Protein AF-A0A3D3X3Y8-F1 (afdb_monomer)

Mean predicted aligned error: 11.1 Å

pLDDT: mean 89.83, std 10.14, range [50.97, 98.12]

Secondary structure (DSSP, 8-state):
-------SSSSSTT--GGGT-HHHHHHHHHSPPHHHHHHHHHHHTTSS-HHHHHHHHHHHHHHHHHHHHHHHHS-------TTTTTTTT--PPPGGGGTS-------HHHHHHHHHHHH---TTS---HHHHHHHHHHHHHHHTS---

Foldseek 3Di:
DDDDDDDQDPVDNPDDCCVPVVPVNVVSVVDDDPLVVVVVVCVVVVNDPPVRSVVVVVVVVVVVVVVVVVVVVDDPDPPPPPCCVVCPPDDDDDPVPVVDPDPPDDDLVVVLVVLCVVLDDDPPDDDDPVSVVVSVVSNCCSPPVPPD

Radius of gyration: 33.82 Å; Cα contacts (8 Å, |Δi|>4): 43; chains: 1; bounding box: 67×41×77 Å

Nearest PDB structures (foldseek):
  6r29-assembly1_B  TM=6.544E-01  e=1.318E-04  Mycolicibacterium smegmatis MC2 155
  3zhu-assembly1_D  TM=6.619E-01  e=1.901E-04  Mycolicibacterium smegmatis
  6km9-assembly1_A  TM=6.672E-01  e=3.097E-04  Vibrio vulnificus CMCP6
  2jgd-assembly1_A  TM=7.141E-01  e=1.609E-03  Escherichia coli K-12

Solvent-accessible surface area (backbone atoms only — not comparable to full-atom values): 9504 Å² total; per-residue (Å²): 138,86,84,90,81,83,74,93,54,28,97,48,84,86,45,72,46,55,84,84,40,4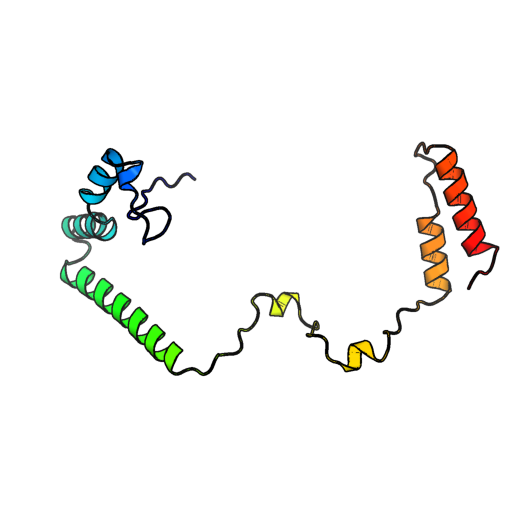4,73,62,50,52,54,56,72,71,48,75,56,67,70,57,57,52,49,52,51,37,38,75,70,68,74,46,54,70,68,56,54,52,50,53,54,50,54,52,50,48,53,53,52,52,52,52,55,51,55,75,71,48,72,83,70,79,75,77,55,93,52,50,77,86,40,65,94,68,74,84,86,56,76,70,66,74,75,53,82,77,93,77,84,74,58,69,67,60,50,52,58,50,50,53,57,76,42,55,76,64,82,95,53,93,68,60,69,71,56,57,52,52,32,52,53,54,43,43,47,67,75,72,57,66,85,117

Structure (mmCIF, N/CA/C/O backbone):
data_AF-A0A3D3X3Y8-F1
#
_entry.id   AF-A0A3D3X3Y8-F1
#
loop_
_atom_site.group_PDB
_atom_site.id
_atom_site.type_symbol
_atom_site.label_atom_id
_atom_site.label_alt_id
_atom_site.label_comp_id
_atom_site.label_asym_id
_atom_site.label_entity_id
_atom_site.label_seq_id
_atom_site.pdbx_PDB_ins_code
_atom_site.Cartn_x
_atom_site.Cartn_y
_atom_site.Cartn_z
_atom_site.occupancy
_atom_site.B_iso_or_equiv
_atom_site.auth_seq_id
_atom_site.auth_comp_id
_atom_site.auth_asym_id
_atom_site.auth_atom_id
_atom_site.pdbx_PDB_model_num
ATOM 1 N N . MET A 1 1 ? -18.508 -0.889 -7.231 1.00 80.31 1 MET A N 1
ATOM 2 C CA . MET A 1 1 ? -19.115 -0.815 -5.887 1.00 80.31 1 MET A CA 1
ATOM 3 C C . MET A 1 1 ? -18.802 0.559 -5.343 1.00 80.31 1 MET A C 1
ATOM 5 O O . MET A 1 1 ? -17.645 0.948 -5.428 1.00 80.31 1 MET A O 1
ATOM 9 N N . ASP A 1 2 ? -19.806 1.286 -4.867 1.00 93.38 2 ASP A N 1
ATOM 10 C CA . ASP A 1 2 ? -19.613 2.575 -4.201 1.00 93.38 2 ASP A CA 1
ATOM 11 C C . ASP A 1 2 ? -19.810 2.375 -2.693 1.00 93.38 2 ASP A C 1
ATOM 13 O O . ASP A 1 2 ? -20.818 1.802 -2.277 1.00 93.38 2 ASP A O 1
ATOM 17 N N . ILE A 1 3 ? -18.817 2.767 -1.891 1.00 94.62 3 ILE A N 1
ATOM 18 C CA . ILE A 1 3 ? -18.868 2.687 -0.428 1.00 94.62 3 ILE A CA 1
ATOM 19 C C . ILE A 1 3 ? -18.909 4.113 0.097 1.00 94.62 3 ILE A C 1
ATOM 21 O O . ILE A 1 3 ? -17.886 4.788 0.211 1.00 94.62 3 ILE A O 1
ATOM 25 N N . VAL A 1 4 ? -20.112 4.556 0.442 1.00 94.56 4 VAL A N 1
ATOM 26 C CA . VAL A 1 4 ? -20.333 5.895 0.977 1.00 94.56 4 VAL A CA 1
ATOM 27 C C . VAL A 1 4 ? -20.021 5.900 2.473 1.00 94.56 4 VAL A C 1
ATOM 29 O O . VAL A 1 4 ? -20.635 5.174 3.254 1.00 94.56 4 VAL A O 1
ATOM 32 N N . GLY A 1 5 ? -19.063 6.733 2.874 1.00 93.75 5 GLY A N 1
ATOM 33 C CA . GLY A 1 5 ? -18.654 6.926 4.264 1.00 93.75 5 GLY A CA 1
ATOM 34 C C . GLY A 1 5 ? -18.495 8.404 4.614 1.00 93.75 5 GLY A C 1
ATOM 35 O O . GLY A 1 5 ? -18.928 9.287 3.877 1.00 93.75 5 GLY A O 1
ATOM 36 N N . TYR A 1 6 ? -17.855 8.682 5.748 1.00 94.94 6 TYR A N 1
ATOM 37 C CA . TYR A 1 6 ? -17.540 10.045 6.172 1.00 94.94 6 TYR A CA 1
ATOM 38 C C . TYR A 1 6 ? -16.132 10.130 6.763 1.00 94.94 6 TYR A C 1
ATOM 40 O O . TYR A 1 6 ? -15.599 9.151 7.286 1.00 94.94 6 TYR A O 1
A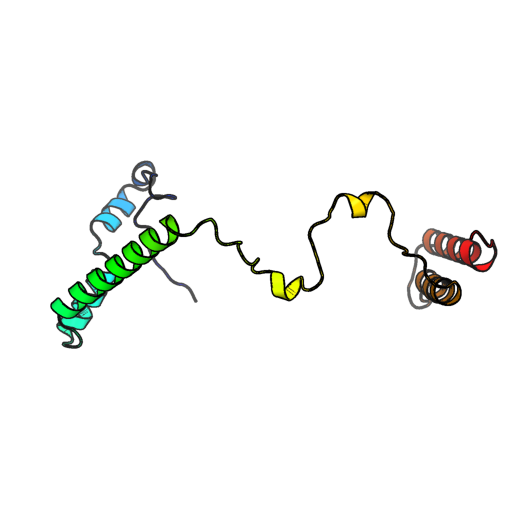TOM 48 N N . ARG A 1 7 ? -15.535 11.325 6.713 1.00 95.06 7 ARG A N 1
ATOM 49 C CA . ARG A 1 7 ? -14.223 11.603 7.303 1.00 95.06 7 ARG A CA 1
ATOM 50 C C . ARG A 1 7 ? -14.407 12.251 8.67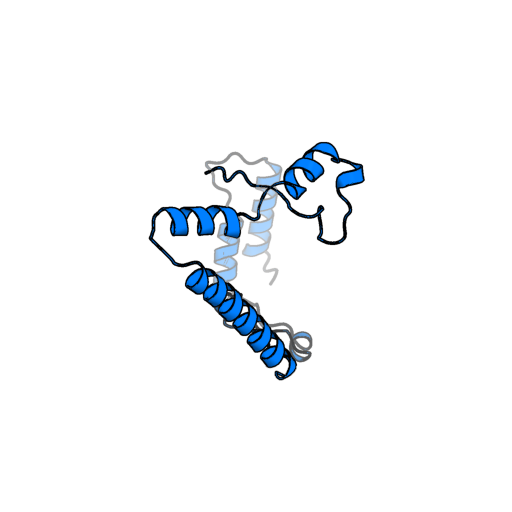1 1.00 95.06 7 ARG A C 1
ATOM 52 O O . ARG A 1 7 ? -14.928 13.357 8.768 1.00 95.06 7 ARG A O 1
ATOM 59 N N . ARG A 1 8 ? -14.012 11.545 9.734 1.00 93.56 8 ARG A N 1
ATOM 60 C CA . ARG A 1 8 ? -14.191 12.013 11.121 1.00 93.56 8 ARG A CA 1
ATOM 61 C C . ARG A 1 8 ? -13.332 13.240 11.447 1.00 93.56 8 ARG A C 1
ATOM 63 O O . ARG A 1 8 ? -13.799 14.128 12.151 1.00 93.56 8 ARG A O 1
ATOM 70 N N . HIS A 1 9 ? -12.104 13.267 10.937 1.00 93.38 9 HIS A N 1
ATOM 71 C CA . HIS A 1 9 ? -11.136 14.352 11.122 1.00 93.38 9 HIS A CA 1
ATOM 72 C C . HIS A 1 9 ? -10.990 15.184 9.837 1.00 93.38 9 HIS A C 1
ATOM 74 O O . HIS A 1 9 ? -11.738 14.968 8.874 1.00 93.38 9 HIS A O 1
ATOM 80 N N . GLY A 1 10 ? -10.092 16.173 9.825 1.00 92.88 10 GLY A N 1
ATOM 81 C CA . GLY A 1 10 ? -9.769 16.956 8.629 1.00 92.88 10 GLY A CA 1
ATOM 82 C C . GLY A 1 10 ? -9.063 16.128 7.547 1.00 92.88 10 GLY A C 1
ATOM 83 O O . GLY A 1 10 ? -9.212 14.908 7.507 1.00 92.88 10 GLY A O 1
ATOM 84 N N . HIS A 1 11 ? -8.366 16.768 6.600 1.00 93.56 11 HIS A N 1
ATOM 85 C CA . HIS A 1 11 ? -7.659 16.013 5.553 1.00 93.56 11 HIS A CA 1
ATOM 86 C C . HIS A 1 11 ? -6.539 15.151 6.147 1.00 93.56 11 HIS A C 1
ATOM 88 O O . HIS A 1 11 ? -6.387 14.003 5.736 1.00 93.56 11 HIS A O 1
ATOM 94 N N . ASN A 1 12 ? -5.877 15.661 7.182 1.00 93.94 12 ASN A N 1
ATOM 95 C CA . ASN A 1 12 ? -5.143 14.886 8.182 1.00 93.94 12 ASN A CA 1
ATOM 96 C C . ASN A 1 12 ? -5.791 15.042 9.581 1.00 93.94 12 ASN A C 1
ATOM 98 O O . ASN A 1 12 ? -6.746 15.804 9.759 1.00 93.94 12 ASN A O 1
ATOM 102 N N . GLU A 1 13 ? -5.293 14.316 10.585 1.00 91.88 13 GLU A N 1
ATOM 103 C CA . GLU A 1 13 ? -5.838 14.327 11.951 1.00 91.88 13 GLU A CA 1
ATOM 104 C C . GLU A 1 13 ? -5.671 15.664 12.693 1.00 91.88 13 GLU A C 1
ATOM 106 O O . GLU A 1 13 ? -6.430 15.928 13.628 1.00 91.88 13 GLU A O 1
ATOM 111 N N . SER A 1 14 ? -4.713 16.498 12.281 1.00 94.44 14 SER A N 1
ATOM 112 C CA . SER A 1 14 ? -4.394 17.794 12.901 1.00 94.44 14 SER A CA 1
ATOM 113 C C . SER A 1 14 ? -5.142 18.971 12.269 1.00 94.44 14 SER A C 1
ATOM 115 O O . SER A 1 14 ? -5.187 20.056 12.848 1.00 94.44 14 SER A O 1
ATOM 117 N N . ASP A 1 15 ? -5.717 18.777 11.083 1.00 95.81 15 ASP A N 1
ATOM 118 C CA . ASP A 1 15 ? -6.467 19.800 10.365 1.00 95.81 15 ASP A CA 1
ATOM 119 C C . ASP A 1 15 ? -7.796 20.118 11.059 1.00 95.81 15 ASP A C 1
ATOM 121 O O . ASP A 1 15 ? -8.507 19.227 11.530 1.00 95.81 15 ASP A O 1
ATOM 125 N N . GLU A 1 16 ? -8.195 21.392 11.007 1.00 95.38 16 GLU A N 1
ATOM 126 C CA . GLU A 1 16 ? -9.503 21.858 11.468 1.00 95.38 16 GLU A CA 1
ATOM 127 C C . GLU A 1 16 ? -10.468 22.055 10.279 1.00 95.38 16 GLU A C 1
ATOM 129 O O . GLU A 1 16 ? -10.439 23.083 9.595 1.00 95.38 16 GLU A O 1
ATOM 134 N N . PRO A 1 17 ? -11.356 21.086 10.003 1.00 94.81 17 PRO A N 1
ATOM 135 C CA . PRO A 1 17 ? -12.222 21.127 8.831 1.00 94.81 17 PRO A CA 1
ATOM 136 C C . PRO A 1 17 ? -13.448 22.033 8.991 1.00 94.81 17 PRO A C 1
ATOM 138 O O . PRO A 1 17 ? -14.110 22.351 7.999 1.00 94.81 17 PRO A O 1
ATOM 141 N N . ARG A 1 18 ? -13.776 22.484 10.211 1.00 95.19 18 ARG A N 1
ATOM 142 C CA . ARG A 1 18 ? -14.915 23.390 10.428 1.00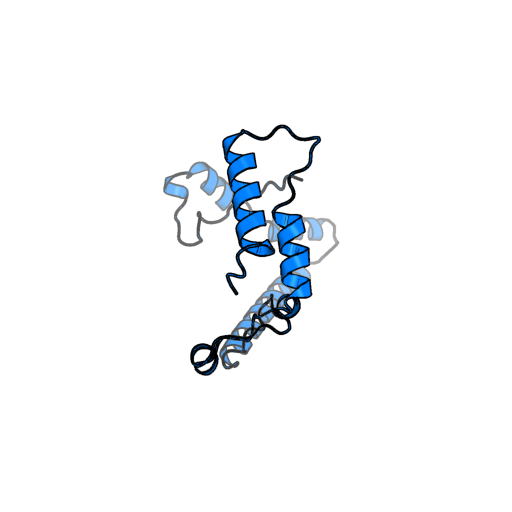 95.19 18 ARG A CA 1
ATOM 143 C C . ARG A 1 18 ? -14.698 24.768 9.807 1.00 95.19 18 ARG A C 1
ATOM 145 O O . ARG A 1 18 ? -15.677 25.476 9.603 1.00 95.19 18 ARG A O 1
ATOM 152 N N . PHE A 1 19 ? -13.463 25.132 9.457 1.00 95.94 19 PHE A N 1
ATOM 153 C CA . PHE A 1 19 ? -13.179 26.377 8.740 1.00 95.94 19 PHE A CA 1
ATOM 154 C C . PHE A 1 19 ? -13.805 26.425 7.344 1.00 95.94 19 PHE A C 1
ATOM 156 O O . PHE A 1 19 ? -14.188 27.498 6.890 1.00 95.94 19 PHE A O 1
ATOM 163 N N . THR A 1 20 ? -13.953 25.279 6.675 1.00 96.38 20 THR A N 1
ATOM 164 C CA . THR A 1 20 ? -14.512 25.208 5.315 1.00 96.38 20 THR A CA 1
ATOM 165 C C . THR A 1 20 ? -15.835 24.449 5.254 1.00 96.38 20 THR A C 1
ATOM 167 O O . THR A 1 20 ? -16.662 24.736 4.391 1.00 96.38 20 THR A O 1
ATOM 170 N N . GLN A 1 21 ? -16.074 23.500 6.168 1.00 96.94 21 GLN A N 1
ATOM 171 C CA . GLN A 1 21 ? -17.262 22.635 6.168 1.00 96.94 21 GLN A CA 1
ATOM 172 C C . GLN A 1 21 ? -17.937 22.528 7.555 1.00 96.94 21 GLN A C 1
ATOM 174 O O . GLN A 1 21 ? -18.154 21.423 8.064 1.00 96.94 21 GLN A O 1
ATOM 179 N N . PRO A 1 22 ? -18.319 23.650 8.196 1.00 96.56 22 PRO A N 1
ATOM 180 C CA . PRO A 1 22 ? -18.793 23.654 9.584 1.00 96.56 22 PRO A CA 1
ATOM 181 C C . PRO A 1 22 ? -20.083 22.851 9.804 1.00 96.56 22 PRO A C 1
ATOM 183 O O . PRO A 1 22 ? -20.203 22.127 10.792 1.00 96.56 22 PRO A O 1
ATOM 186 N N . SER A 1 23 ? -21.051 22.941 8.888 1.00 97.56 23 SER A N 1
ATOM 187 C CA . SER A 1 23 ? -22.349 22.262 9.017 1.00 97.56 23 SER A CA 1
ATOM 188 C C . SER A 1 23 ? -22.233 20.741 8.893 1.00 97.56 23 SER A C 1
ATOM 190 O O . SER A 1 23 ? -22.855 20.008 9.663 1.00 97.56 23 SER A O 1
ATOM 192 N N . LEU A 1 24 ? -21.408 20.265 7.957 1.00 96.81 24 LEU A N 1
ATOM 193 C CA . LEU A 1 24 ? -21.137 18.844 7.768 1.00 96.81 24 LEU A CA 1
ATOM 194 C C . LEU A 1 24 ? -20.431 18.263 8.995 1.00 96.81 24 LEU A C 1
ATOM 196 O O . LEU A 1 24 ? -20.878 17.256 9.540 1.00 96.81 24 LEU A O 1
ATOM 200 N N . TYR A 1 25 ? -19.377 18.925 9.474 1.00 96.75 25 TYR A N 1
ATOM 201 C CA . TYR A 1 25 ? -18.616 18.430 10.620 1.00 96.75 25 TYR A CA 1
ATOM 202 C C . TYR A 1 25 ? -19.383 18.513 11.940 1.00 96.75 25 TYR A C 1
ATOM 204 O O . TYR A 1 25 ? -19.169 17.670 12.807 1.00 96.75 25 TYR A O 1
ATOM 212 N N . LYS A 1 26 ? -20.351 19.433 12.069 1.00 96.56 26 LYS A N 1
ATOM 213 C CA . LYS A 1 26 ? -21.321 19.400 13.171 1.00 96.56 26 LYS A CA 1
ATOM 214 C C . LYS A 1 26 ? -22.135 18.099 13.165 1.00 96.56 26 LYS A C 1
ATOM 216 O O . LYS A 1 26 ? -22.191 17.417 14.182 1.00 96.56 26 LYS A O 1
ATOM 221 N N . ARG A 1 27 ? -22.691 17.707 12.010 1.00 97.00 27 ARG A N 1
ATOM 222 C CA . ARG A 1 27 ? -23.449 16.446 11.869 1.00 97.00 27 ARG A CA 1
ATOM 223 C C . ARG A 1 27 ? -22.577 15.215 12.115 1.00 97.00 27 ARG A C 1
ATOM 225 O O . ARG A 1 27 ? -23.018 14.275 12.763 1.00 97.00 27 ARG A O 1
ATOM 232 N N . ILE A 1 28 ? -21.339 15.221 11.618 1.00 96.00 28 ILE A N 1
ATOM 233 C CA . ILE A 1 28 ? -20.383 14.123 11.834 1.00 96.00 28 ILE A CA 1
ATOM 234 C C . ILE A 1 28 ? -20.030 13.980 13.321 1.00 96.00 28 ILE A C 1
ATOM 236 O O . ILE A 1 28 ? -19.931 12.857 13.808 1.00 96.00 28 ILE A O 1
ATOM 240 N N . ALA A 1 29 ? -19.857 15.089 14.048 1.00 93.81 29 ALA A N 1
ATOM 241 C CA . ALA A 1 29 ? -19.552 15.068 15.479 1.00 93.81 29 ALA A CA 1
ATOM 242 C C . ALA A 1 29 ? -20.710 14.511 16.327 1.00 93.81 29 ALA A C 1
ATOM 244 O O . ALA A 1 29 ? -20.467 13.827 17.320 1.00 93.81 29 ALA A O 1
ATOM 245 N N . GLU A 1 30 ? -21.954 14.776 15.921 1.00 95.69 30 GLU A N 1
ATOM 246 C CA . GLU A 1 30 ? -23.166 14.237 16.553 1.00 95.69 30 GLU A CA 1
ATOM 247 C C . GLU A 1 30 ? -23.416 12.760 16.180 1.00 95.69 30 GLU A C 1
ATOM 249 O O . GLU A 1 30 ? -24.076 12.032 16.925 1.00 95.69 30 GLU A O 1
ATOM 254 N N . HIS A 1 31 ? -22.871 12.288 15.053 1.00 95.38 31 HIS A N 1
ATOM 255 C CA . HIS A 1 31 ? -23.062 10.918 14.583 1.00 95.38 31 HIS A CA 1
ATOM 256 C C . HIS A 1 31 ? -22.263 9.903 15.431 1.00 95.38 31 HIS A C 1
ATOM 258 O O . HIS A 1 31 ? -21.035 10.011 15.548 1.00 95.38 31 HIS A O 1
ATOM 264 N N . PRO A 1 32 ? -22.902 8.852 15.986 1.00 94.81 32 PRO A N 1
ATOM 265 C CA . PRO A 1 32 ? -22.193 7.821 16.736 1.00 94.81 32 PRO A CA 1
ATOM 266 C C . PRO A 1 32 ? -21.133 7.099 15.888 1.00 94.81 32 PRO A C 1
ATOM 268 O O . PRO A 1 32 ? -21.278 6.928 14.679 1.00 94.81 32 PRO A O 1
ATOM 271 N N . ASN A 1 33 ? -20.055 6.636 16.527 1.00 93.00 33 ASN A N 1
ATOM 272 C CA . ASN A 1 33 ? -19.025 5.841 15.850 1.00 93.00 33 ASN A CA 1
ATOM 273 C C . ASN A 1 33 ? -19.655 4.575 15.213 1.00 93.00 33 ASN A C 1
ATOM 275 O O . ASN A 1 33 ? -20.446 3.924 15.901 1.00 93.00 33 ASN A O 1
ATOM 279 N N . PRO A 1 34 ? -19.294 4.177 13.974 1.00 95.06 34 PRO A N 1
ATOM 280 C CA . PRO A 1 34 ? -19.858 2.995 13.319 1.00 95.06 34 PRO A CA 1
ATOM 281 C C . PRO A 1 34 ? -19.729 1.710 14.146 1.00 95.06 34 PRO A C 1
ATOM 283 O O . PRO A 1 34 ? -20.661 0.910 14.166 1.00 95.06 34 PRO A O 1
ATOM 286 N N . LEU A 1 35 ? -18.635 1.551 14.907 1.00 95.19 35 LEU A N 1
ATOM 287 C CA . LEU A 1 35 ? -18.465 0.445 15.854 1.00 95.19 35 LEU A CA 1
ATOM 288 C C . LEU A 1 35 ? -19.601 0.411 16.880 1.00 95.19 35 LEU A C 1
ATOM 290 O O . LEU A 1 35 ? -20.150 -0.652 17.141 1.00 95.19 35 LEU A O 1
ATOM 294 N N . LYS A 1 36 ? -19.968 1.573 17.436 1.00 94.94 36 LYS A N 1
ATOM 295 C CA . LYS A 1 36 ? -21.057 1.702 18.413 1.00 94.94 36 LYS A CA 1
ATOM 296 C C . LYS A 1 36 ? -22.416 1.441 17.768 1.00 94.94 36 LYS A C 1
ATOM 298 O O . LYS A 1 36 ? -23.220 0.728 18.352 1.00 94.94 36 LYS A O 1
ATOM 303 N N . VAL A 1 37 ? -22.666 1.993 16.577 1.00 96.81 37 VAL A N 1
ATOM 304 C CA . VAL A 1 37 ? -23.934 1.791 15.852 1.00 96.81 37 VAL A CA 1
ATOM 305 C C . VAL A 1 37 ? -24.169 0.303 15.597 1.00 96.81 37 VAL A C 1
ATOM 307 O O . VAL A 1 37 ? -25.231 -0.230 15.917 1.00 96.81 37 VAL A O 1
ATOM 310 N N . TYR A 1 38 ? -23.162 -0.384 15.058 1.00 97.31 38 TYR A N 1
ATOM 311 C CA . TYR A 1 38 ? -23.303 -1.786 14.690 1.00 97.31 38 TYR A CA 1
ATOM 312 C C . TYR A 1 38 ? -23.294 -2.717 15.906 1.00 97.31 38 TYR A C 1
ATOM 314 O O . TYR A 1 38 ? -24.085 -3.657 15.961 1.00 97.31 38 TYR A O 1
ATOM 322 N N . SER A 1 39 ? -22.471 -2.440 16.923 1.00 97.25 39 SER A N 1
ATOM 323 C CA . SER A 1 39 ? -22.465 -3.251 18.143 1.00 97.25 39 SER A CA 1
ATOM 324 C C . SER A 1 39 ? -23.790 -3.162 18.898 1.00 97.25 39 SER A C 1
ATOM 326 O O . SER A 1 39 ? -24.318 -4.192 19.307 1.00 97.25 39 SER A O 1
ATOM 328 N N . GLN A 1 40 ? -24.384 -1.968 19.009 1.00 97.25 40 GLN A N 1
ATOM 329 C CA . GLN A 1 40 ? -25.709 -1.791 19.608 1.00 97.25 40 GLN A CA 1
ATOM 330 C C . GLN A 1 40 ? -26.776 -2.589 18.866 1.00 97.25 40 GLN A C 1
ATOM 332 O O . GLN A 1 40 ? -27.608 -3.229 19.507 1.00 97.25 40 GLN A O 1
ATOM 337 N N . ARG A 1 41 ? -26.727 -2.606 17.528 1.00 97.94 41 ARG A N 1
ATOM 338 C CA . ARG A 1 41 ? -27.647 -3.417 16.732 1.00 97.94 41 ARG A CA 1
ATOM 339 C C . ARG A 1 41 ? -27.507 -4.908 17.044 1.00 97.94 41 ARG A C 1
ATOM 341 O O . ARG A 1 41 ? -28.507 -5.571 17.289 1.00 97.94 41 ARG A O 1
ATOM 348 N N . LEU A 1 42 ? -26.282 -5.427 17.090 1.00 97.81 42 LEU A N 1
ATOM 349 C CA . LEU A 1 42 ? -26.039 -6.841 17.392 1.00 97.81 42 LEU A CA 1
ATOM 350 C C . LEU A 1 42 ? -26.441 -7.227 18.823 1.00 97.81 42 LEU A C 1
ATOM 352 O O . LEU A 1 42 ? -26.890 -8.352 19.042 1.00 97.81 42 LEU A O 1
ATOM 356 N N . ILE A 1 43 ? -26.300 -6.309 19.783 1.00 97.62 43 ILE A N 1
ATOM 357 C CA . ILE A 1 43 ? -26.761 -6.505 21.164 1.00 97.62 43 ILE A CA 1
ATOM 358 C C . ILE A 1 43 ? -28.291 -6.566 21.214 1.00 97.62 43 ILE A C 1
ATOM 360 O O . ILE A 1 43 ? -28.842 -7.465 21.845 1.00 97.62 43 ILE A O 1
ATOM 364 N N . GLN A 1 44 ? -28.981 -5.657 20.517 1.00 97.31 44 GLN A N 1
ATOM 365 C CA . GLN A 1 44 ? -30.447 -5.669 20.410 1.00 97.31 44 GLN A CA 1
ATOM 366 C C . GLN A 1 44 ? -30.965 -6.954 19.757 1.00 97.31 44 GLN A C 1
ATOM 368 O O . GLN A 1 44 ? -31.967 -7.507 20.198 1.00 97.31 44 GLN A O 1
ATOM 373 N N . ASP A 1 45 ? -30.247 -7.458 18.754 1.00 97.50 45 ASP A N 1
ATOM 374 C CA . ASP A 1 45 ? -30.561 -8.718 18.078 1.00 97.50 45 ASP A CA 1
ATOM 375 C C . ASP A 1 45 ? -30.144 -9.961 18.906 1.00 97.50 45 ASP A C 1
ATOM 377 O O . ASP A 1 45 ? -30.258 -11.091 18.427 1.00 97.50 45 ASP A O 1
ATOM 381 N N . GLY A 1 46 ? -29.625 -9.778 20.131 1.00 96.25 46 GLY A N 1
ATOM 382 C CA . GLY A 1 46 ? -29.220 -10.852 21.045 1.00 96.25 46 GLY A CA 1
ATOM 383 C C . GLY A 1 46 ? -28.013 -11.671 20.573 1.00 96.25 46 GLY A C 1
ATOM 384 O O . GLY A 1 46 ? -27.786 -12.776 21.059 1.00 96.25 46 GLY A O 1
ATOM 385 N N . ARG A 1 47 ? -27.245 -11.164 19.599 1.00 97.50 47 ARG A N 1
ATOM 386 C CA . ARG A 1 47 ? -26.130 -11.888 18.965 1.00 97.50 47 ARG A CA 1
ATOM 387 C C . ARG A 1 47 ? -24.838 -11.814 19.767 1.00 97.50 47 ARG A C 1
ATOM 389 O O . ARG A 1 47 ? -24.040 -12.745 19.710 1.00 97.50 47 ARG A O 1
ATOM 396 N N . ILE A 1 48 ? -24.620 -10.708 20.472 1.00 96.69 48 ILE A N 1
ATOM 397 C CA . ILE A 1 48 ? -23.439 -10.466 21.309 1.00 96.69 48 ILE A CA 1
ATOM 398 C C . ILE A 1 48 ? -23.850 -9.721 22.580 1.00 96.69 48 ILE A C 1
ATOM 400 O O . ILE A 1 48 ? -24.862 -9.024 22.594 1.00 96.69 48 ILE A O 1
ATOM 404 N N . SER A 1 49 ? -23.049 -9.829 23.638 1.00 97.06 49 SER A N 1
ATOM 405 C CA . SER A 1 49 ? -23.225 -9.033 24.855 1.00 97.06 49 SER A CA 1
ATOM 406 C C . SER A 1 49 ? -22.376 -7.761 24.820 1.00 97.06 49 SER A C 1
ATOM 408 O O . SER A 1 49 ? -21.360 -7.688 24.126 1.00 97.06 49 SER A O 1
ATOM 410 N N . GLU A 1 50 ? -22.751 -6.764 25.618 1.00 96.06 50 GLU A N 1
ATOM 411 C CA . GLU A 1 50 ? -21.948 -5.548 25.789 1.00 96.06 50 GLU A CA 1
ATOM 412 C C . GLU A 1 50 ? -20.543 -5.856 26.335 1.00 96.06 50 GLU A C 1
ATOM 414 O O . GLU A 1 50 ? -19.552 -5.327 25.832 1.00 96.06 50 GLU A O 1
ATOM 419 N N . ALA A 1 51 ? -20.441 -6.795 27.283 1.00 97.19 51 ALA A N 1
ATOM 420 C CA . ALA A 1 51 ? -19.163 -7.257 27.824 1.00 97.19 51 ALA A CA 1
ATOM 421 C C . ALA A 1 51 ? -18.255 -7.876 26.745 1.00 97.19 51 ALA A C 1
ATOM 423 O O . ALA A 1 51 ? -17.044 -7.663 26.757 1.00 97.19 51 ALA A O 1
ATOM 424 N N . ALA A 1 52 ? -18.825 -8.603 25.775 1.00 96.62 52 ALA A N 1
ATOM 425 C CA . ALA A 1 52 ? -18.055 -9.158 24.663 1.00 96.62 52 ALA A CA 1
ATOM 426 C C . ALA A 1 52 ? -17.474 -8.054 23.762 1.00 96.62 52 ALA A C 1
ATOM 428 O O . ALA A 1 52 ? -16.325 -8.150 23.335 1.00 96.62 52 ALA A O 1
ATOM 429 N N . VAL A 1 53 ? -18.236 -6.985 23.507 1.00 96.88 53 VAL A N 1
ATOM 430 C CA . VAL A 1 53 ? -17.771 -5.830 22.718 1.00 96.88 53 VAL A CA 1
ATOM 431 C C . VAL A 1 53 ? -16.638 -5.096 23.433 1.00 96.88 53 VAL A C 1
ATOM 433 O O . VAL A 1 53 ? -15.637 -4.761 22.802 1.00 96.88 53 VAL A O 1
ATOM 436 N N . GLN A 1 54 ? -16.771 -4.863 24.742 1.00 96.94 54 GLN A N 1
ATOM 437 C CA . GLN A 1 54 ? -15.729 -4.215 25.546 1.00 96.94 54 GLN A CA 1
ATOM 438 C C . GLN A 1 54 ? -14.433 -5.027 25.523 1.00 96.94 54 GLN A C 1
ATOM 440 O O . GLN A 1 54 ? -13.380 -4.484 25.186 1.00 96.94 54 GLN A O 1
ATOM 445 N N . LYS A 1 55 ? -14.533 -6.343 25.745 1.00 97.69 55 LYS A N 1
ATOM 446 C CA . LYS A 1 55 ? -13.388 -7.254 25.683 1.00 97.69 55 LYS A CA 1
ATOM 447 C C . LYS A 1 55 ? -12.692 -7.228 24.319 1.00 97.69 55 LYS A C 1
ATOM 449 O O . LYS A 1 55 ? -11.473 -7.142 24.268 1.00 97.69 55 LYS A O 1
ATOM 454 N N . LEU A 1 56 ? -13.443 -7.222 23.212 1.00 96.94 56 LEU A N 1
ATOM 455 C CA . LEU A 1 56 ? -12.865 -7.119 21.863 1.00 96.94 56 LEU A CA 1
ATOM 456 C C . LEU A 1 56 ? -12.041 -5.836 21.673 1.00 96.94 56 LEU A C 1
ATOM 458 O O . LEU A 1 56 ? -10.966 -5.871 21.075 1.00 96.94 56 LEU A O 1
ATOM 462 N N . VAL A 1 57 ? -12.535 -4.700 22.174 1.00 96.94 57 VAL A N 1
ATOM 463 C CA . VAL A 1 57 ? -11.821 -3.417 22.088 1.00 96.94 57 VAL A CA 1
ATOM 464 C C . VAL A 1 57 ? -10.563 -3.427 22.957 1.00 96.94 57 VAL A C 1
ATOM 466 O O . VAL A 1 57 ? -9.526 -2.917 22.531 1.00 96.94 57 VAL A O 1
ATOM 469 N N . GLU A 1 58 ? -10.642 -3.990 24.161 1.00 98.06 58 GLU A N 1
ATOM 470 C CA . GLU A 1 58 ? -9.502 -4.131 25.071 1.00 98.06 58 GLU A CA 1
ATOM 471 C C . GLU A 1 58 ? -8.422 -5.042 24.489 1.00 98.06 58 GLU A C 1
ATOM 473 O O . GLU A 1 58 ? -7.262 -4.637 24.420 1.00 98.06 58 GLU A O 1
ATOM 478 N N . ASP A 1 59 ? -8.807 -6.217 23.990 1.00 98.12 59 ASP A N 1
ATOM 479 C CA . ASP A 1 59 ? -7.899 -7.175 23.360 1.00 98.12 59 ASP A CA 1
ATOM 480 C C . ASP A 1 59 ? -7.206 -6.549 22.140 1.00 98.12 59 ASP A C 1
ATOM 482 O O . ASP A 1 59 ? -5.990 -6.672 21.984 1.00 98.12 59 ASP A O 1
ATOM 486 N N . PHE A 1 60 ? -7.939 -5.801 21.306 1.00 97.88 60 PHE A N 1
ATOM 487 C CA . PHE A 1 60 ? -7.353 -5.111 20.156 1.00 97.88 60 PHE A CA 1
ATOM 488 C C . PHE A 1 60 ? -6.356 -4.020 20.573 1.00 97.88 60 PHE A C 1
ATOM 490 O O . PHE A 1 60 ? -5.254 -3.940 20.030 1.00 97.88 60 PHE A O 1
ATOM 497 N N . LYS A 1 61 ? -6.696 -3.198 21.574 1.00 97.81 61 LYS A N 1
ATOM 498 C CA . LYS A 1 61 ? -5.769 -2.187 22.108 1.00 97.81 61 LYS A CA 1
ATOM 499 C C . LYS A 1 61 ? -4.523 -2.829 22.707 1.00 97.81 61 LYS A C 1
ATOM 501 O O . LYS A 1 61 ? -3.421 -2.347 22.458 1.00 97.81 61 LYS A O 1
ATOM 506 N N . LYS A 1 62 ? -4.688 -3.928 23.443 1.00 98.12 62 LYS A N 1
ATOM 507 C CA . LYS A 1 62 ? -3.582 -4.700 24.009 1.00 98.12 62 LYS A CA 1
ATOM 508 C C . LYS A 1 62 ? -2.650 -5.211 22.910 1.00 98.12 62 LYS A C 1
ATOM 510 O O . LYS A 1 62 ? -1.449 -4.990 23.008 1.00 98.12 62 LYS A O 1
ATOM 515 N N . GLN A 1 63 ? -3.192 -5.777 21.830 1.00 97.88 63 GLN A N 1
ATOM 516 C CA . GLN A 1 63 ? -2.395 -6.210 20.676 1.00 97.88 63 GLN A CA 1
ATOM 517 C C . GLN A 1 63 ? -1.600 -5.058 20.044 1.00 97.88 63 GLN A C 1
ATOM 519 O O . GLN A 1 63 ? -0.436 -5.241 19.685 1.00 97.88 63 GLN A O 1
ATOM 524 N N . LEU A 1 64 ? -2.198 -3.868 19.908 1.00 97.56 64 LEU A N 1
ATOM 525 C CA . LEU A 1 64 ? -1.495 -2.688 19.391 1.00 97.56 64 LEU A CA 1
ATOM 526 C C . LEU A 1 64 ? -0.355 -2.255 20.324 1.00 97.56 64 LEU A C 1
ATOM 528 O O . LEU A 1 64 ? 0.748 -1.981 19.852 1.00 97.56 64 LEU A O 1
ATOM 532 N N . SER A 1 65 ? -0.594 -2.230 21.637 1.00 96.38 65 SER A N 1
ATOM 533 C CA . SER A 1 65 ? 0.425 -1.890 22.636 1.00 96.38 65 SER A CA 1
ATOM 534 C C . SER A 1 65 ? 1.571 -2.901 22.668 1.00 96.38 65 SER A C 1
ATOM 536 O O . SER A 1 65 ? 2.732 -2.502 22.679 1.00 96.38 65 SER A O 1
ATOM 538 N N . GLU A 1 66 ? 1.270 -4.198 22.629 1.00 96.06 66 GLU A N 1
ATOM 539 C CA . GLU A 1 66 ? 2.278 -5.263 22.603 1.00 96.06 66 GLU A CA 1
ATOM 540 C C . GLU A 1 66 ? 3.170 -5.170 21.360 1.00 96.06 66 GLU A C 1
ATOM 542 O O . GLU A 1 66 ? 4.391 -5.269 21.474 1.00 96.06 66 GLU A O 1
ATOM 547 N N . ARG A 1 67 ? 2.583 -4.906 20.183 1.00 92.81 67 ARG A N 1
ATOM 548 C CA . ARG A 1 67 ? 3.336 -4.712 18.930 1.00 92.81 67 ARG A CA 1
ATOM 549 C C . ARG A 1 67 ? 4.181 -3.438 18.936 1.00 92.81 67 ARG A C 1
ATOM 551 O O . ARG A 1 67 ? 5.290 -3.425 18.401 1.00 92.81 67 ARG A O 1
ATOM 558 N N . LEU A 1 68 ? 3.680 -2.361 19.538 1.00 92.94 68 LEU A N 1
ATOM 559 C CA . LEU A 1 68 ? 4.458 -1.135 19.705 1.00 92.94 68 LEU A CA 1
ATOM 560 C C . LEU A 1 68 ? 5.681 -1.388 20.598 1.00 92.94 68 LEU A C 1
ATOM 562 O O . LEU A 1 68 ? 6.795 -1.008 20.242 1.00 92.94 68 LEU A O 1
ATOM 566 N N . GLU A 1 69 ? 5.491 -2.071 21.728 1.00 92.94 69 GLU A N 1
ATOM 567 C CA . GLU A 1 69 ? 6.580 -2.426 22.642 1.00 92.94 69 GLU A CA 1
ATOM 568 C C . GLU A 1 69 ? 7.573 -3.420 22.028 1.00 92.94 69 GLU A C 1
ATOM 57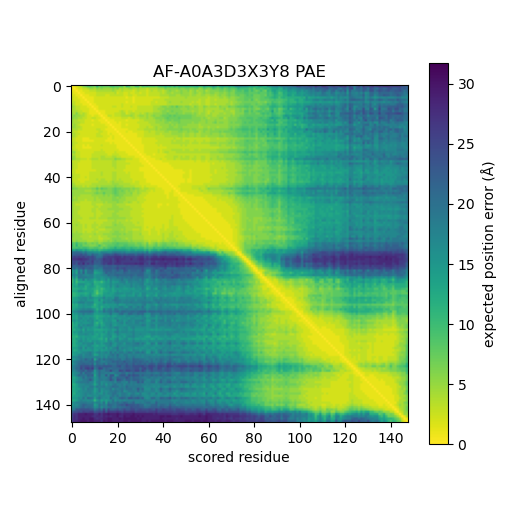0 O O . GLU A 1 69 ? 8.776 -3.285 22.248 1.00 92.94 69 GLU A O 1
ATOM 575 N N . SER A 1 70 ? 7.118 -4.387 21.223 1.00 88.50 70 SER A N 1
ATOM 576 C CA . SER A 1 70 ? 8.029 -5.303 20.525 1.00 88.50 70 SER A CA 1
ATOM 577 C C . SER A 1 70 ? 8.907 -4.570 19.513 1.00 88.50 70 SER A C 1
ATOM 579 O O . SER A 1 70 ? 10.097 -4.855 19.423 1.00 88.50 70 SER A O 1
ATOM 581 N N . THR A 1 71 ? 8.345 -3.589 18.801 1.00 85.56 71 THR A N 1
ATOM 582 C CA . THR A 1 71 ? 9.078 -2.798 17.799 1.00 85.56 71 THR A CA 1
ATOM 583 C C . THR A 1 71 ? 10.175 -1.953 18.444 1.00 85.56 71 THR A C 1
ATOM 585 O O . THR A 1 71 ? 11.272 -1.872 17.910 1.00 85.56 71 THR A O 1
ATOM 588 N N . LYS A 1 72 ? 9.931 -1.379 19.631 1.00 84.38 72 LYS A N 1
ATOM 589 C CA . LYS A 1 72 ? 10.957 -0.627 20.382 1.00 84.38 72 LYS A CA 1
ATOM 590 C C . LYS A 1 72 ? 12.153 -1.485 20.806 1.00 84.38 72 LYS A C 1
ATOM 592 O O . LYS A 1 72 ? 13.229 -0.946 21.036 1.00 84.38 72 LYS A O 1
ATOM 597 N N . LYS A 1 73 ? 11.948 -2.795 20.975 1.00 81.50 73 LYS A N 1
ATOM 598 C CA . LYS A 1 73 ? 12.972 -3.751 21.428 1.00 81.50 73 LYS A CA 1
ATOM 599 C C . LYS A 1 73 ? 13.727 -4.413 20.278 1.00 81.50 73 LYS A C 1
ATOM 601 O O . LYS A 1 73 ? 14.748 -5.045 20.524 1.00 81.50 73 LYS A O 1
ATOM 606 N N . GLN A 1 74 ? 13.220 -4.313 19.053 1.00 73.38 74 GLN A N 1
ATOM 607 C CA . GLN A 1 74 ? 13.921 -4.794 17.873 1.00 73.38 74 GLN A CA 1
ATOM 608 C C . GLN A 1 74 ? 14.881 -3.710 17.384 1.00 73.38 74 GLN A C 1
ATOM 610 O O . GLN A 1 74 ? 14.461 -2.605 17.047 1.00 73.38 74 GLN A O 1
ATOM 615 N N . GLU A 1 75 ? 16.171 -4.038 17.303 1.00 66.94 75 GLU A N 1
ATOM 616 C CA . GLU A 1 75 ? 17.063 -3.314 16.399 1.00 66.94 75 GLU A CA 1
ATOM 617 C C . GLU A 1 75 ? 16.507 -3.459 14.983 1.00 66.94 75 GLU A C 1
ATOM 619 O O . GLU A 1 75 ? 16.009 -4.533 14.638 1.00 66.94 75 GLU A O 1
ATOM 624 N N . ILE A 1 76 ? 16.525 -2.360 14.222 1.00 63.75 76 ILE A N 1
ATOM 625 C CA . ILE A 1 76 ? 15.922 -2.204 12.891 1.00 63.75 76 ILE A CA 1
ATOM 626 C C . ILE A 1 76 ? 16.037 -3.517 12.113 1.00 63.75 76 ILE A C 1
ATOM 628 O O . ILE A 1 76 ? 17.096 -3.868 11.594 1.00 63.75 76 ILE A O 1
ATOM 632 N N . SER A 1 77 ? 14.935 -4.268 12.074 1.00 55.88 77 SER A N 1
ATOM 633 C CA . SER A 1 77 ? 14.857 -5.489 11.290 1.00 55.88 77 SER A CA 1
ATOM 634 C C . SER A 1 77 ? 15.037 -5.067 9.843 1.00 55.88 77 SER A C 1
ATOM 636 O O . SER A 1 77 ? 14.299 -4.205 9.361 1.00 55.88 77 SER A O 1
ATOM 638 N N . ALA A 1 78 ? 16.058 -5.626 9.188 1.00 60.34 78 ALA A N 1
ATOM 639 C CA . ALA A 1 78 ? 16.283 -5.450 7.766 1.00 60.34 78 ALA A CA 1
ATOM 640 C C . ALA A 1 78 ? 14.948 -5.675 7.055 1.00 60.34 78 ALA A C 1
ATOM 642 O O . ALA A 1 78 ? 14.409 -6.783 7.068 1.00 60.34 78 ALA A O 1
ATOM 643 N N . SER A 1 79 ? 14.376 -4.597 6.519 1.00 59.72 79 SER A N 1
ATOM 644 C CA . SER A 1 79 ? 13.134 -4.669 5.774 1.00 59.72 79 SER A CA 1
ATOM 645 C C . SER A 1 79 ? 13.408 -5.543 4.561 1.00 59.72 79 SER A C 1
ATOM 647 O O . SER A 1 79 ? 14.097 -5.114 3.633 1.00 59.72 79 SER A O 1
ATOM 649 N N . THR A 1 80 ? 12.905 -6.770 4.577 1.00 61.06 80 THR A N 1
ATOM 650 C CA . THR A 1 80 ? 12.821 -7.581 3.371 1.00 61.06 80 THR A CA 1
ATOM 651 C C . THR A 1 80 ? 11.963 -6.792 2.395 1.00 61.06 80 THR A C 1
ATOM 653 O O . THR A 1 80 ? 10.828 -6.401 2.689 1.00 61.06 80 THR A O 1
ATOM 656 N N . SER A 1 81 ? 12.574 -6.404 1.279 1.00 66.81 81 SER A N 1
ATOM 657 C CA . SER A 1 81 ? 11.902 -5.589 0.278 1.00 66.81 81 SER A CA 1
ATOM 658 C C . SER A 1 81 ? 10.701 -6.379 -0.222 1.00 66.81 81 SER A C 1
ATOM 660 O O . SER A 1 81 ? 10.835 -7.539 -0.597 1.00 66.81 81 SER A O 1
ATOM 662 N N . PHE A 1 82 ? 9.525 -5.759 -0.297 1.00 68.12 82 PHE A N 1
ATOM 663 C CA . PHE A 1 82 ? 8.350 -6.397 -0.902 1.00 68.12 82 PHE A CA 1
ATOM 664 C C . PHE A 1 82 ? 8.636 -6.924 -2.328 1.00 68.12 82 PHE A C 1
ATOM 666 O O . PHE A 1 82 ? 7.972 -7.837 -2.811 1.00 68.12 82 PHE A O 1
ATOM 673 N N . LEU A 1 83 ? 9.652 -6.367 -2.996 1.00 69.75 83 LEU A N 1
ATOM 674 C CA . LEU A 1 83 ? 10.080 -6.737 -4.342 1.00 69.75 83 LEU A CA 1
ATOM 675 C C . LEU A 1 83 ? 11.121 -7.863 -4.390 1.00 69.75 83 LEU A C 1
ATOM 677 O O . LEU A 1 83 ? 11.471 -8.288 -5.485 1.00 69.75 83 LEU A O 1
ATOM 681 N N . GLU A 1 84 ? 11.611 -8.361 -3.254 1.00 69.56 84 GLU A N 1
ATOM 682 C CA . GLU A 1 84 ? 12.739 -9.303 -3.182 1.00 69.56 84 GLU A CA 1
ATOM 683 C C . GLU A 1 84 ? 12.507 -10.587 -3.998 1.00 69.56 84 GLU A C 1
ATOM 685 O O . GLU A 1 84 ? 13.435 -11.098 -4.616 1.00 69.56 84 GLU A O 1
ATOM 690 N N . GLY A 1 85 ? 11.254 -11.045 -4.120 1.00 78.44 85 GLY A N 1
ATOM 691 C CA . GLY A 1 85 ? 10.902 -12.161 -5.005 1.00 78.44 85 GLY A CA 1
ATOM 692 C C . GLY A 1 85 ? 10.993 -11.823 -6.499 1.00 78.44 85 GLY A C 1
ATOM 693 O O . GLY A 1 85 ? 11.544 -12.595 -7.277 1.00 78.44 85 GLY A O 1
ATOM 694 N N . ALA A 1 86 ? 10.490 -10.656 -6.911 1.00 83.69 86 ALA A N 1
ATOM 695 C CA . ALA A 1 86 ? 10.559 -10.214 -8.307 1.00 83.69 86 ALA A CA 1
ATOM 696 C C . ALA A 1 86 ? 11.984 -9.808 -8.723 1.00 83.69 86 ALA A C 1
ATOM 698 O O . ALA A 1 86 ? 12.297 -9.774 -9.909 1.00 83.69 86 ALA A O 1
ATOM 699 N N . TRP A 1 87 ? 12.824 -9.463 -7.748 1.00 84.69 87 TRP A N 1
ATOM 700 C CA . TRP A 1 87 ? 14.189 -8.974 -7.932 1.00 84.69 87 TRP A CA 1
ATOM 701 C C . TRP A 1 87 ? 15.230 -10.015 -7.502 1.00 84.69 87 TRP A C 1
ATOM 703 O O . TRP A 1 87 ? 16.382 -9.672 -7.240 1.00 84.69 87 TRP A O 1
ATOM 713 N N . ALA A 1 88 ? 14.844 -11.292 -7.441 1.00 84.56 88 ALA A N 1
ATOM 714 C CA . ALA A 1 88 ? 15.764 -12.378 -7.143 1.00 84.56 88 ALA A CA 1
ATOM 715 C C . ALA A 1 88 ? 16.964 -12.345 -8.109 1.00 84.56 88 ALA A C 1
ATOM 717 O O . ALA A 1 88 ? 16.800 -12.352 -9.328 1.00 84.56 88 ALA A O 1
ATOM 718 N N . GLY A 1 89 ? 18.178 -12.286 -7.556 1.00 84.88 89 GLY A N 1
ATOM 719 C CA . GLY A 1 89 ? 19.425 -12.180 -8.325 1.00 84.88 89 GLY A CA 1
ATOM 720 C C . GLY A 1 89 ? 19.896 -10.749 -8.615 1.00 84.88 89 GLY A C 1
ATOM 721 O O . GLY A 1 89 ? 21.009 -10.575 -9.107 1.00 84.88 89 GLY A O 1
ATOM 722 N N . ILE A 1 90 ? 19.113 -9.724 -8.269 1.00 86.69 90 ILE A N 1
ATOM 723 C CA . ILE A 1 90 ? 19.537 -8.321 -8.325 1.00 86.69 90 ILE A CA 1
ATOM 724 C C . ILE A 1 90 ? 20.063 -7.915 -6.949 1.00 86.69 90 ILE A C 1
ATOM 726 O O . ILE A 1 90 ? 19.409 -8.127 -5.930 1.00 86.69 90 ILE A O 1
ATOM 730 N N . ARG A 1 91 ? 21.243 -7.292 -6.919 1.00 87.56 91 ARG A N 1
ATOM 731 C CA . ARG A 1 91 ? 21.844 -6.752 -5.695 1.00 87.56 91 ARG A CA 1
ATOM 732 C C . ARG A 1 91 ? 22.110 -5.261 -5.815 1.00 87.56 91 ARG A C 1
ATOM 734 O O . ARG A 1 91 ? 22.219 -4.725 -6.917 1.00 87.56 91 ARG A O 1
ATOM 741 N N . GLN A 1 92 ? 22.259 -4.603 -4.669 1.00 86.44 92 GLN A N 1
ATOM 742 C CA . GLN A 1 92 ? 22.793 -3.247 -4.643 1.00 86.44 92 GLN A CA 1
ATOM 743 C C . GLN A 1 92 ? 24.234 -3.234 -5.189 1.00 86.44 92 GLN A C 1
ATOM 745 O O . GLN A 1 92 ? 24.979 -4.205 -4.979 1.00 86.44 92 GLN A O 1
ATOM 750 N N . PRO A 1 93 ? 24.623 -2.169 -5.909 1.00 89.50 93 PRO A N 1
ATOM 751 C CA . PRO A 1 93 ? 25.967 -2.057 -6.446 1.00 89.50 93 PRO A CA 1
ATOM 752 C C . PRO A 1 93 ? 26.977 -1.829 -5.316 1.00 89.50 93 PRO A C 1
ATOM 754 O O . PRO A 1 93 ? 26.712 -1.100 -4.360 1.00 89.50 93 PRO A O 1
ATOM 757 N N . GLY A 1 94 ? 28.139 -2.457 -5.441 1.00 89.50 94 GLY A N 1
ATOM 758 C CA . GLY A 1 94 ? 29.320 -2.199 -4.630 1.00 89.50 94 GLY A CA 1
ATOM 759 C C . GLY A 1 94 ? 30.345 -1.388 -5.419 1.00 89.50 94 GLY A C 1
ATOM 760 O O . GLY A 1 94 ? 30.218 -1.208 -6.625 1.00 89.50 94 GLY A O 1
ATOM 761 N N . VAL A 1 95 ? 31.397 -0.924 -4.744 1.00 90.88 95 VAL A N 1
ATOM 762 C CA . VAL A 1 95 ? 32.466 -0.126 -5.379 1.00 90.88 95 VAL A CA 1
ATOM 763 C C . VAL A 1 95 ? 33.124 -0.877 -6.549 1.00 90.88 95 VAL A C 1
ATOM 765 O O . VAL A 1 95 ? 33.358 -0.278 -7.593 1.00 90.88 95 VAL A O 1
ATOM 768 N N . ILE A 1 96 ? 33.316 -2.197 -6.411 1.00 88.88 96 ILE A N 1
ATOM 769 C CA . ILE A 1 96 ? 33.917 -3.077 -7.432 1.00 88.88 96 ILE A CA 1
ATOM 770 C C . ILE A 1 96 ? 33.159 -3.057 -8.773 1.00 88.88 96 ILE A C 1
ATOM 772 O O . ILE A 1 96 ? 33.767 -3.203 -9.828 1.00 88.88 96 ILE A O 1
ATOM 776 N N . ASP A 1 97 ? 31.842 -2.817 -8.759 1.00 90.00 97 ASP A N 1
ATOM 777 C CA . ASP A 1 97 ? 31.019 -2.810 -9.980 1.00 90.00 97 ASP A CA 1
ATOM 778 C C . ASP A 1 97 ? 31.329 -1.629 -10.903 1.00 90.00 97 ASP A C 1
ATOM 780 O O . ASP A 1 97 ? 30.904 -1.607 -12.056 1.00 90.00 97 ASP A O 1
ATOM 784 N N . PHE A 1 98 ? 32.057 -0.636 -10.392 1.00 90.00 98 PHE A N 1
ATOM 785 C CA . PHE A 1 98 ? 32.470 0.546 -11.136 1.00 90.00 98 PHE A CA 1
ATOM 786 C C . PHE A 1 98 ? 33.933 0.481 -11.583 1.00 90.00 98 PHE A C 1
ATOM 788 O O . PHE A 1 98 ? 34.374 1.356 -12.326 1.00 90.00 98 PHE A O 1
ATOM 795 N N . GLU A 1 99 ? 34.688 -0.536 -11.157 1.00 93.88 99 GLU A N 1
ATOM 796 C CA . GLU A 1 99 ? 36.090 -0.706 -11.554 1.00 93.88 99 GLU A CA 1
ATOM 797 C C . GLU A 1 99 ? 36.215 -1.301 -12.961 1.00 93.88 99 GLU A C 1
ATOM 799 O O . GLU A 1 99 ? 37.133 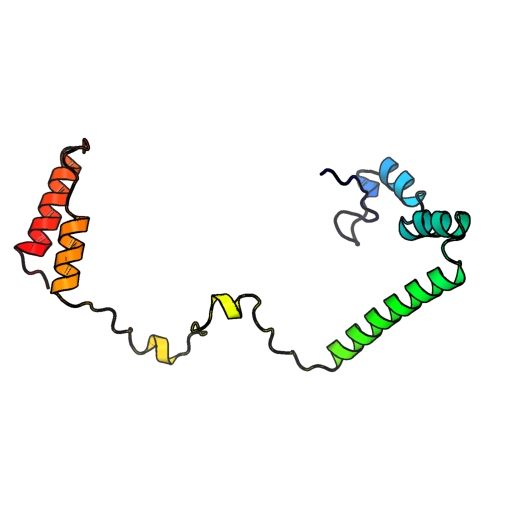-0.953 -13.704 1.00 93.88 99 GLU A O 1
ATOM 804 N N . GLN A 1 100 ? 35.274 -2.163 -13.358 1.00 89.38 100 GLN A N 1
ATOM 805 C CA . GLN A 1 100 ? 35.260 -2.794 -14.673 1.00 89.38 100 GLN A CA 1
ATOM 806 C C . GLN A 1 100 ? 33.836 -2.888 -15.225 1.00 89.38 100 GLN A C 1
ATOM 808 O O . GLN A 1 100 ? 32.904 -3.285 -14.531 1.00 89.38 100 GLN A O 1
ATOM 813 N N . SER A 1 101 ? 33.672 -2.556 -16.508 1.00 89.81 101 SER A N 1
ATOM 814 C CA . SER A 1 101 ? 32.404 -2.789 -17.206 1.00 89.81 101 SER A CA 1
ATOM 815 C C . SER A 1 101 ? 32.174 -4.288 -17.434 1.00 89.81 101 SER A C 1
ATOM 817 O O . SER A 1 101 ? 33.126 -4.995 -17.773 1.00 89.81 101 SER A O 1
ATOM 819 N N . PRO A 1 102 ? 30.931 -4.783 -17.306 1.00 90.19 102 PRO A N 1
ATOM 820 C CA . PRO A 1 102 ? 30.625 -6.178 -17.586 1.00 90.19 102 PRO A CA 1
ATOM 821 C C . PRO A 1 102 ? 30.865 -6.511 -19.061 1.00 90.19 102 PRO A C 1
ATOM 823 O O . PRO A 1 102 ? 30.672 -5.674 -19.951 1.00 90.19 102 PRO A O 1
ATOM 826 N N . GLU A 1 103 ? 31.235 -7.761 -19.326 1.00 92.94 103 GLU A N 1
ATOM 827 C CA . GLU A 1 103 ? 31.333 -8.274 -20.687 1.00 92.94 103 GLU A CA 1
ATOM 828 C C . GLU A 1 103 ? 29.927 -8.380 -21.289 1.00 92.94 103 GLU A C 1
ATOM 830 O O . GLU A 1 103 ? 29.126 -9.240 -20.933 1.00 92.94 103 GLU A O 1
ATOM 835 N N . THR A 1 104 ? 29.610 -7.437 -22.172 1.00 94.38 104 THR A N 1
ATOM 836 C CA . THR A 1 104 ? 28.306 -7.317 -22.849 1.00 94.38 104 THR A CA 1
ATOM 837 C C . THR A 1 104 ? 28.406 -7.587 -24.348 1.00 94.38 104 THR A C 1
ATOM 839 O O . THR A 1 104 ? 27.429 -7.425 -25.081 1.00 94.38 104 THR A O 1
ATOM 842 N N . GLY A 1 105 ? 29.593 -7.996 -24.806 1.00 93.44 105 GLY A N 1
ATOM 843 C CA . GLY A 1 105 ? 29.820 -8.426 -26.176 1.00 93.44 105 GLY A CA 1
ATOM 844 C C . GLY A 1 105 ? 28.963 -9.642 -26.520 1.00 93.44 105 GLY A C 1
ATOM 845 O O . GLY A 1 105 ? 28.667 -10.482 -25.674 1.00 93.44 105 GLY A O 1
ATOM 846 N N . VAL A 1 106 ? 28.565 -9.728 -27.785 1.00 93.75 106 VAL A N 1
ATOM 847 C CA . VAL A 1 106 ? 27.865 -10.887 -28.345 1.00 93.75 106 VAL A CA 1
ATOM 848 C C . VAL A 1 106 ? 28.685 -11.453 -29.491 1.00 93.75 106 VAL A C 1
ATOM 850 O O . VAL A 1 106 ? 29.498 -10.749 -30.094 1.00 93.75 106 VAL A O 1
ATOM 853 N N . ASP A 1 107 ? 28.465 -12.723 -29.813 1.00 94.38 107 ASP A N 1
ATOM 854 C CA . ASP A 1 107 ? 29.125 -13.342 -30.951 1.00 94.38 107 ASP A CA 1
ATOM 855 C C . ASP A 1 107 ? 28.743 -12.639 -32.275 1.00 94.38 107 ASP A C 1
ATOM 857 O O . ASP A 1 107 ? 27.645 -12.087 -32.445 1.00 94.38 107 ASP A O 1
ATOM 861 N N . ARG A 1 108 ? 29.684 -12.633 -33.228 1.00 90.31 108 ARG A N 1
ATOM 862 C CA . ARG A 1 108 ? 29.520 -11.923 -34.507 1.00 90.31 108 ARG A CA 1
ATOM 863 C C . ARG A 1 108 ? 28.328 -12.451 -35.305 1.00 90.31 108 ARG A C 1
ATOM 865 O O . ARG A 1 108 ? 27.655 -11.678 -35.982 1.00 90.31 108 ARG A O 1
ATOM 872 N N . GLU A 1 109 ? 28.060 -13.749 -35.230 1.00 92.12 109 GLU A N 1
ATOM 873 C CA . GLU A 1 109 ? 26.962 -14.391 -35.954 1.00 92.12 109 GLU A CA 1
ATOM 874 C C . GLU A 1 109 ? 25.593 -13.888 -35.461 1.00 92.12 109 GLU A C 1
ATOM 876 O O . GLU A 1 109 ? 24.748 -13.466 -36.256 1.00 92.12 109 GLU A O 1
ATOM 881 N N . THR A 1 110 ? 25.398 -13.839 -34.146 1.00 93.75 110 THR A N 1
ATOM 882 C CA . THR A 1 110 ? 24.226 -13.312 -33.449 1.00 93.75 110 THR A CA 1
ATOM 883 C C . THR A 1 110 ? 24.046 -11.835 -33.754 1.00 93.75 110 THR A C 1
ATOM 885 O O . THR A 1 110 ? 22.932 -11.427 -34.097 1.00 93.75 110 THR A O 1
ATOM 888 N N . PHE A 1 111 ? 25.121 -11.043 -33.699 1.00 92.62 111 PHE A N 1
ATOM 889 C CA . PHE A 1 111 ? 25.069 -9.629 -34.066 1.00 92.62 111 PHE A CA 1
ATOM 890 C C . PHE A 1 111 ? 24.584 -9.436 -35.508 1.00 92.62 111 PHE A C 1
ATOM 892 O O . PHE A 1 111 ? 23.609 -8.716 -35.733 1.00 92.62 111 PHE A O 1
ATOM 899 N N . LEU A 1 112 ? 25.200 -10.117 -36.482 1.00 91.31 112 LEU A N 1
ATOM 900 C CA . LEU A 1 112 ? 24.831 -9.996 -37.896 1.00 91.31 112 LEU A CA 1
ATOM 901 C C . LEU A 1 112 ? 23.390 -10.450 -38.152 1.00 91.31 112 LEU A C 1
ATOM 903 O O . LEU A 1 112 ? 22.647 -9.768 -38.861 1.00 91.31 112 LEU A O 1
ATOM 907 N N . ARG A 1 113 ? 22.960 -11.556 -37.534 1.00 92.75 113 ARG A N 1
ATOM 908 C CA . ARG A 1 113 ? 21.587 -12.072 -37.642 1.00 92.75 113 ARG A CA 1
ATOM 909 C C . ARG A 1 113 ? 20.554 -11.061 -37.140 1.00 92.75 113 ARG A C 1
ATOM 911 O O . ARG A 1 113 ? 19.543 -10.837 -37.808 1.00 92.75 113 ARG A O 1
ATOM 918 N N . LEU A 1 114 ? 20.790 -10.447 -35.978 1.00 93.44 114 LEU A N 1
ATOM 919 C CA . LEU A 1 114 ? 19.893 -9.433 -35.416 1.00 93.44 114 LEU A CA 1
ATOM 920 C C . LEU A 1 114 ? 19.917 -8.145 -36.244 1.00 93.44 114 LEU A C 1
ATOM 922 O O . LEU A 1 114 ? 18.861 -7.609 -36.573 1.00 93.44 114 LEU A O 1
ATOM 926 N N . ALA A 1 115 ? 21.099 -7.678 -36.639 1.00 91.62 115 ALA A N 1
ATOM 927 C CA . ALA A 1 115 ? 21.258 -6.458 -37.417 1.00 91.62 115 ALA A CA 1
ATOM 928 C C . ALA A 1 115 ? 20.574 -6.528 -38.790 1.00 91.62 115 ALA A C 1
ATOM 930 O O . ALA A 1 115 ? 19.914 -5.568 -39.197 1.00 91.62 115 ALA A O 1
ATOM 931 N N . GLN A 1 116 ? 20.666 -7.669 -39.483 1.00 90.62 116 GLN A N 1
ATOM 932 C CA . GLN A 1 116 ? 19.933 -7.894 -40.730 1.00 90.62 116 GLN A CA 1
ATOM 933 C C . GLN A 1 116 ? 18.429 -7.749 -40.514 1.00 90.62 116 GLN A C 1
ATOM 935 O O . GLN A 1 116 ? 17.783 -7.026 -41.260 1.00 90.62 116 GLN A O 1
ATOM 940 N N . ARG A 1 117 ? 17.877 -8.363 -39.461 1.00 92.25 117 ARG A N 1
ATOM 941 C CA . ARG A 1 117 ? 16.442 -8.284 -39.146 1.00 92.25 117 ARG A CA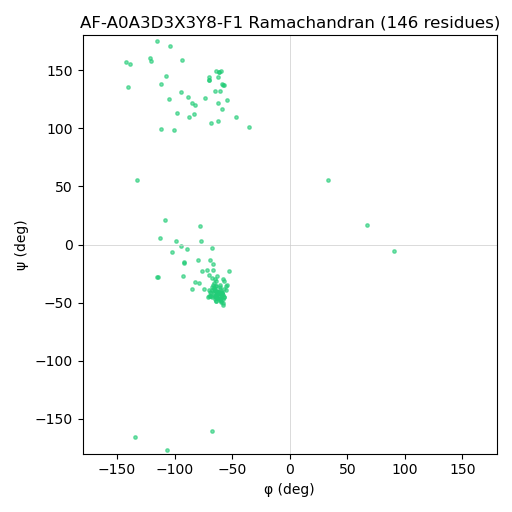 1
ATOM 942 C C . ARG A 1 117 ? 15.991 -6.881 -38.755 1.00 92.25 117 ARG A C 1
ATOM 944 O O . ARG A 1 117 ? 14.937 -6.447 -39.197 1.00 92.25 117 ARG A O 1
ATOM 951 N N . VAL A 1 118 ? 16.780 -6.163 -37.959 1.00 92.62 118 VAL A N 1
ATOM 952 C CA . VAL A 1 118 ? 16.462 -4.790 -37.528 1.00 92.62 118 VAL A CA 1
ATOM 953 C C . VAL A 1 118 ? 16.505 -3.805 -38.700 1.00 92.62 118 VAL A C 1
ATOM 955 O O . VAL A 1 118 ? 15.787 -2.807 -38.686 1.00 92.62 118 VAL A O 1
ATOM 958 N N . THR A 1 119 ? 17.330 -4.072 -39.716 1.00 92.88 119 THR A N 1
ATOM 959 C CA . THR A 1 119 ? 17.463 -3.219 -40.909 1.00 92.88 119 THR A CA 1
ATOM 960 C C . THR A 1 119 ? 16.579 -3.650 -42.085 1.00 92.88 119 THR A C 1
ATOM 962 O O . THR A 1 119 ? 16.572 -2.975 -43.115 1.00 92.88 119 THR A O 1
ATOM 965 N N . ASP A 1 120 ? 15.808 -4.729 -41.942 1.00 91.12 120 ASP A N 1
ATOM 966 C CA . ASP A 1 120 ? 14.916 -5.240 -42.980 1.00 91.12 120 ASP A CA 1
ATOM 967 C C . ASP A 1 120 ? 13.544 -4.561 -42.897 1.00 91.12 120 ASP A C 1
ATOM 969 O O . ASP A 1 120 ? 12.783 -4.759 -41.949 1.00 91.12 120 ASP A O 1
ATOM 973 N N . LEU A 1 121 ? 13.229 -3.715 -43.880 1.00 91.69 121 LEU A N 1
ATOM 974 C CA . LEU A 1 121 ? 11.937 -3.035 -43.942 1.00 91.69 121 LEU A CA 1
ATOM 975 C C . LEU A 1 121 ? 10.919 -3.909 -44.694 1.00 91.69 121 LEU A C 1
ATOM 977 O O . LEU A 1 121 ? 11.186 -4.268 -45.840 1.00 91.69 121 LEU A O 1
ATOM 981 N N . PRO A 1 122 ? 9.735 -4.196 -44.121 1.00 92.19 122 PRO A N 1
ATOM 982 C CA . PRO A 1 122 ? 8.734 -5.037 -44.770 1.00 92.19 122 PRO A CA 1
ATOM 983 C C . PRO A 1 122 ? 8.193 -4.392 -46.052 1.00 92.19 122 PRO A C 1
ATOM 985 O O . PRO A 1 122 ? 7.782 -3.230 -46.057 1.00 92.19 122 PRO A O 1
ATOM 988 N N . GLU A 1 123 ? 8.147 -5.160 -47.140 1.00 85.88 123 GLU A N 1
ATOM 989 C CA . GLU A 1 123 ? 7.730 -4.666 -48.461 1.00 85.88 123 GLU A CA 1
ATOM 990 C C . GLU A 1 123 ? 6.263 -4.215 -48.488 1.00 85.88 123 GLU A C 1
ATOM 992 O O . GLU A 1 123 ? 5.932 -3.195 -49.090 1.00 85.88 123 GLU A O 1
ATOM 997 N N . GLN A 1 124 ? 5.404 -4.915 -47.744 1.00 89.19 124 GLN A N 1
ATOM 998 C CA . GLN A 1 124 ? 3.976 -4.628 -47.579 1.00 89.19 124 GLN A CA 1
ATOM 999 C C . GLN A 1 124 ? 3.651 -3.322 -46.822 1.00 89.19 124 GLN A C 1
ATOM 1001 O O . GLN A 1 124 ? 2.478 -2.968 -46.705 1.00 89.19 124 GLN A O 1
ATOM 1006 N N . MET A 1 125 ? 4.647 -2.580 -46.318 1.00 90.19 125 MET A N 1
ATOM 1007 C CA . MET A 1 125 ? 4.441 -1.276 -45.676 1.00 90.19 125 MET A CA 1
ATOM 1008 C C . MET A 1 125 ? 5.033 -0.125 -46.497 1.00 90.19 125 MET A C 1
ATOM 1010 O O . MET A 1 125 ? 6.146 -0.185 -47.028 1.00 90.19 125 MET A O 1
ATOM 1014 N N . SER A 1 126 ? 4.281 0.975 -46.567 1.00 90.25 126 SER A N 1
ATOM 1015 C CA . SER A 1 126 ? 4.733 2.209 -47.207 1.00 90.25 126 SER A CA 1
ATOM 1016 C C . SER A 1 126 ? 5.582 3.033 -46.239 1.00 90.25 126 SER A C 1
ATOM 1018 O O . SER A 1 126 ? 5.080 3.564 -45.250 1.00 90.25 126 SER A O 1
ATOM 1020 N N . PHE A 1 127 ? 6.876 3.151 -46.536 1.00 92.88 127 PHE A N 1
ATOM 1021 C CA . PHE A 1 127 ? 7.815 3.990 -45.793 1.00 92.88 127 PHE A CA 1
ATOM 1022 C C . PHE A 1 127 ? 8.197 5.231 -46.595 1.00 92.88 127 PHE A C 1
ATOM 1024 O O . PHE A 1 127 ? 8.392 5.164 -47.812 1.00 92.88 127 PHE A O 1
ATOM 1031 N N . PHE A 1 128 ? 8.391 6.351 -45.896 1.00 95.75 128 PHE A N 1
ATOM 1032 C CA . PHE A 1 128 ? 8.906 7.580 -46.493 1.00 95.75 128 PHE A CA 1
ATOM 1033 C C . PHE A 1 128 ? 10.282 7.333 -47.151 1.00 95.75 128 PHE A C 1
ATOM 1035 O O . PHE A 1 128 ? 11.132 6.683 -46.534 1.00 95.75 128 PHE A O 1
ATOM 1042 N N . PRO A 1 129 ? 10.568 7.861 -48.359 1.00 92.88 129 PRO A N 1
ATOM 1043 C CA . PRO A 1 129 ? 11.782 7.516 -49.109 1.00 92.88 129 PRO A CA 1
ATOM 1044 C C . PRO A 1 129 ? 13.098 7.731 -48.349 1.00 92.88 129 PRO A C 1
ATOM 1046 O O . PRO A 1 129 ? 14.016 6.919 -48.462 1.00 92.88 129 PRO A O 1
ATOM 1049 N N . LYS A 1 130 ? 13.188 8.778 -47.513 1.00 94.81 130 LYS A N 1
ATOM 1050 C CA . LYS A 1 130 ? 14.385 9.016 -46.684 1.00 94.81 130 LYS A CA 1
ATOM 1051 C C . LYS A 1 130 ? 1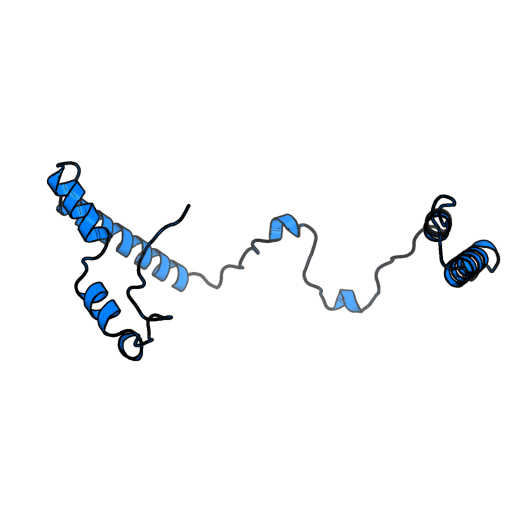4.618 7.908 -45.644 1.00 94.81 130 LYS A C 1
ATOM 1053 O O . LYS A 1 130 ? 15.767 7.626 -45.330 1.00 94.81 130 LYS A O 1
ATOM 1058 N N . ILE A 1 131 ? 13.561 7.255 -45.150 1.00 93.69 131 ILE A N 1
ATOM 1059 C CA . ILE A 1 131 ? 13.663 6.127 -44.208 1.00 93.69 131 ILE A CA 1
ATOM 1060 C C . ILE A 1 131 ? 14.223 4.898 -44.924 1.00 93.69 131 ILE A C 1
ATOM 1062 O O . ILE A 1 131 ? 15.153 4.278 -44.418 1.00 93.69 131 ILE A O 1
ATOM 1066 N N . ARG A 1 132 ? 13.724 4.586 -46.130 1.00 91.44 132 ARG A N 1
ATOM 1067 C CA . ARG A 1 132 ? 14.256 3.473 -46.937 1.00 91.44 132 ARG A CA 1
ATOM 1068 C C . ARG A 1 132 ? 15.748 3.648 -47.211 1.00 91.44 132 ARG A C 1
ATOM 1070 O O . ARG A 1 132 ? 16.516 2.711 -47.015 1.00 91.44 132 ARG A O 1
ATOM 1077 N N . LYS A 1 133 ? 16.156 4.865 -47.588 1.00 93.12 133 LYS A N 1
ATOM 1078 C CA . LYS A 1 133 ? 17.565 5.211 -47.805 1.00 93.12 133 LYS A CA 1
ATOM 1079 C C . LYS A 1 133 ? 18.409 5.012 -46.538 1.00 93.12 133 LYS A C 1
ATOM 1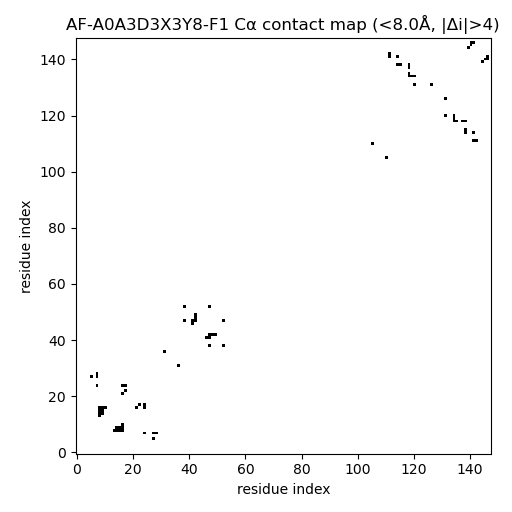081 O O . LYS A 1 133 ? 19.418 4.322 -46.595 1.00 93.12 133 LYS A O 1
ATOM 1086 N N . LEU A 1 134 ? 17.967 5.544 -45.395 1.00 94.06 134 LEU A N 1
ATOM 1087 C CA . LEU A 1 134 ? 18.677 5.406 -44.117 1.00 94.06 134 LEU A CA 1
ATOM 1088 C C . LEU A 1 134 ? 18.860 3.937 -43.696 1.00 94.06 134 LEU A C 1
ATOM 1090 O O . LEU A 1 134 ? 19.920 3.559 -43.204 1.00 94.06 134 LEU A O 1
ATOM 1094 N N . TYR A 1 135 ? 17.833 3.102 -43.871 1.00 94.00 135 TYR A N 1
ATOM 1095 C CA . TYR A 1 135 ? 17.901 1.682 -43.513 1.00 94.00 135 TYR A CA 1
ATOM 1096 C C . TYR A 1 135 ? 18.828 0.893 -44.443 1.00 94.00 135 TYR A C 1
ATOM 1098 O O . TYR A 1 135 ? 19.601 0.067 -43.961 1.00 94.00 135 TYR A O 1
ATOM 1106 N N . ALA A 1 136 ? 18.816 1.194 -45.744 1.00 90.44 136 ALA A N 1
ATOM 1107 C CA . ALA A 1 136 ? 19.763 0.616 -46.694 1.00 90.44 136 ALA A CA 1
ATOM 1108 C C . ALA A 1 136 ? 21.217 0.989 -46.347 1.00 90.44 136 ALA A C 1
ATOM 1110 O O . ALA A 1 136 ? 22.083 0.119 -46.311 1.00 90.44 136 ALA A O 1
ATOM 1111 N N . GLU A 1 137 ? 21.476 2.256 -46.004 1.00 92.06 137 GLU A N 1
ATOM 1112 C CA . GLU A 1 137 ? 22.805 2.721 -45.579 1.00 92.06 137 GLU A CA 1
ATOM 1113 C C . GLU A 1 137 ? 23.280 2.029 -44.290 1.00 92.06 137 GLU A C 1
ATOM 1115 O O . GLU A 1 137 ? 24.434 1.610 -44.207 1.00 92.06 137 GLU A O 1
ATOM 1120 N N . ARG A 1 138 ? 22.395 1.849 -43.299 1.00 91.19 138 ARG A N 1
ATOM 1121 C CA . ARG A 1 138 ? 22.700 1.101 -42.064 1.00 91.19 138 ARG A CA 1
ATOM 1122 C C . ARG A 1 138 ? 23.000 -0.371 -42.338 1.00 91.19 138 ARG A C 1
ATOM 1124 O O . ARG A 1 138 ? 23.916 -0.923 -41.738 1.00 91.19 138 ARG A O 1
ATOM 1131 N N . ARG A 1 139 ? 22.260 -1.001 -43.252 1.00 90.44 139 ARG A N 1
ATOM 1132 C CA . ARG A 1 139 ? 22.499 -2.392 -43.655 1.00 90.44 139 ARG A CA 1
ATOM 1133 C C . ARG A 1 139 ? 23.864 -2.550 -44.326 1.00 90.44 139 ARG A C 1
ATOM 1135 O O . ARG A 1 139 ? 24.624 -3.430 -43.937 1.00 90.44 139 ARG A O 1
ATOM 1142 N N . ALA A 1 140 ? 24.203 -1.659 -45.255 1.00 89.69 140 ALA A N 1
ATOM 1143 C CA . ALA A 1 140 ? 25.511 -1.642 -45.912 1.00 89.69 140 ALA A CA 1
ATOM 1144 C C . ALA A 1 140 ? 26.654 -1.384 -44.914 1.00 89.69 140 ALA A C 1
ATOM 1146 O O . ALA A 1 140 ? 27.680 -2.056 -44.950 1.00 89.69 140 ALA A O 1
ATOM 1147 N N . MET A 1 141 ? 26.467 -0.468 -43.957 1.00 87.75 141 MET A N 1
ATOM 1148 C CA . MET A 1 141 ? 27.452 -0.201 -42.902 1.00 87.75 141 MET A CA 1
ATOM 1149 C C . MET A 1 141 ? 27.826 -1.463 -42.108 1.00 87.75 141 MET A C 1
ATOM 1151 O O . MET A 1 141 ? 28.989 -1.645 -41.763 1.00 87.75 141 MET A O 1
ATOM 1155 N N . ILE A 1 142 ? 26.850 -2.327 -41.833 1.00 86.00 142 ILE A N 1
ATOM 1156 C CA . ILE A 1 142 ? 27.036 -3.519 -41.001 1.00 86.00 142 ILE A CA 1
ATOM 1157 C C . ILE A 1 142 ? 27.570 -4.705 -41.814 1.00 86.00 142 ILE A C 1
ATOM 1159 O O . ILE A 1 142 ? 28.389 -5.468 -41.311 1.00 86.00 142 ILE A O 1
ATOM 1163 N N . LEU A 1 143 ? 27.102 -4.875 -43.055 1.00 78.88 143 LEU A N 1
ATOM 1164 C CA . LEU A 1 143 ? 27.418 -6.050 -43.875 1.00 78.88 143 LEU A CA 1
ATOM 1165 C C . LEU A 1 143 ? 28.630 -5.864 -44.793 1.00 78.88 143 LEU A C 1
ATOM 1167 O O . LEU A 1 143 ? 29.269 -6.851 -45.141 1.00 78.88 143 LEU A O 1
ATOM 1171 N N . GLU A 1 144 ? 28.932 -4.631 -45.203 1.00 74.50 144 GLU A N 1
ATOM 1172 C CA . GLU A 1 144 ? 29.923 -4.354 -46.254 1.00 74.50 144 GLU A CA 1
ATOM 1173 C C . GLU A 1 144 ? 31.149 -3.599 -45.739 1.00 74.50 144 GLU A C 1
ATOM 1175 O O . GLU A 1 144 ? 32.225 -3.725 -46.315 1.00 74.50 144 GLU A O 1
ATOM 1180 N N . LYS A 1 145 ? 31.007 -2.794 -44.677 1.00 62.66 145 LYS A N 1
ATOM 1181 C CA . LYS A 1 145 ? 32.077 -1.893 -44.219 1.00 62.66 145 LYS A CA 1
ATOM 1182 C C . LYS A 1 145 ? 32.923 -2.403 -43.050 1.00 62.66 145 LYS A C 1
ATOM 1184 O O . LYS A 1 145 ? 33.771 -1.638 -42.614 1.00 62.66 145 LYS A O 1
ATOM 1189 N N . GLU A 1 146 ? 32.705 -3.629 -42.559 1.00 58.41 146 GLU A N 1
ATOM 1190 C CA . GLU A 1 146 ? 33.438 -4.240 -41.424 1.00 58.41 146 GLU A CA 1
ATOM 1191 C C . GLU A 1 146 ? 33.876 -3.217 -40.356 1.00 58.41 146 GLU A C 1
ATOM 1193 O O . GLU A 1 146 ? 35.052 -3.069 -40.048 1.00 58.41 146 GLU A O 1
ATOM 1198 N N . ILE A 1 147 ? 32.925 -2.449 -39.809 1.00 57.50 147 ILE A N 1
ATOM 1199 C CA . ILE A 1 147 ? 33.224 -1.397 -38.813 1.00 57.50 147 ILE A CA 1
ATOM 1200 C C . ILE A 1 147 ? 33.477 -1.993 -37.403 1.00 57.50 147 ILE A C 1
ATOM 1202 O O . ILE A 1 147 ? 33.475 -1.279 -36.406 1.00 57.50 147 ILE A O 1
ATOM 1206 N N . LEU A 1 148 ? 33.716 -3.302 -37.296 1.00 50.97 148 LEU A N 1
ATOM 1207 C CA . LEU A 1 148 ? 33.986 -4.017 -36.044 1.00 50.97 148 LEU A CA 1
ATOM 1208 C C . LEU A 1 148 ? 35.122 -5.018 -36.231 1.00 50.97 148 LEU A C 1
ATOM 1210 O O . LEU A 1 148 ? 34.992 -5.855 -37.155 1.00 50.97 148 LEU A O 1
#

Sequence (148 aa):
MDIVGYRRHGHNESDEPRFTQPSLYKRIAEHPNPLKVYSQRLIQDGRISEAAVQKLVEDFKKQLSERLESTKKQEISASTSFLEGAWAGIRQPGVIDFEQSPETGVDRETFLRLAQRVTDLPEQMSFFPKIRKLYAERRAMILEKEIL